Protein AF-A0A0F9D5D0-F1 (afdb_monomer_lite)

Foldseek 3Di:
DADAPVRVVVVCVVQVWDFPDDDDQKTWTHHPPDPAIKIWGQDPRGTAIEGAPVCVVCVVVQVPPPNHHYDPDDDDDPPCPPHDDDPDDD

Secondary structure (DSSP, 8-state):
-PPPHHHHHHHHHHTTPEEEEEETTEEEEEPTTSS-EEEEEEETTEEEEEE-GGGGGGHHHHHTSTT-EE--S----TT-TTSPP-----

Organism: NCBI:txid412755

Radius of gyration: 12.87 Å; chains: 1; bounding box: 29×30×36 Å

Sequence (90 aa):
MSASPEQINEQLIALECRSNFKIKNITEYMLPKSKEAIYLHIEGGQAKLVLRPALEVFSDDFSKIEGVSRIAGFFHSSEMTRFPTRIFKS

pLDDT: mean 82.09, std 10.13, range [47.09, 91.75]

Structure (mmCIF, N/CA/C/O backbone):
data_AF-A0A0F9D5D0-F1
#
_entry.id   AF-A0A0F9D5D0-F1
#
loop_
_atom_site.group_PDB
_atom_site.id
_atom_site.type_symbol
_atom_site.label_atom_id
_atom_site.label_alt_id
_atom_site.label_comp_id
_atom_site.label_asym_id
_atom_site.label_entity_id
_atom_site.label_seq_id
_atom_site.pdbx_PDB_ins_code
_atom_site.Cartn_x
_atom_site.Cartn_y
_atom_site.Cartn_z
_atom_site.occupancy
_atom_site.B_iso_or_equiv
_atom_site.auth_seq_id
_atom_site.auth_comp_id
_atom_site.auth_asym_id
_atom_site.auth_atom_id
_atom_site.pdbx_PDB_model_num
ATOM 1 N N . MET A 1 1 ? -13.119 -10.415 11.336 1.00 59.22 1 MET A N 1
ATOM 2 C CA . MET A 1 1 ? -13.013 -9.030 11.858 1.00 59.22 1 MET A CA 1
ATOM 3 C C . MET A 1 1 ? -12.090 -8.254 10.935 1.00 59.22 1 MET A C 1
ATOM 5 O O . MET A 1 1 ? -11.115 -8.843 10.498 1.00 59.22 1 MET A O 1
ATOM 9 N N . SER A 1 2 ? -12.382 -6.995 10.601 1.00 71.50 2 SER A N 1
ATOM 10 C CA . SER A 1 2 ? -11.435 -6.149 9.858 1.00 71.50 2 SER A CA 1
ATOM 11 C C . SER A 1 2 ? -10.275 -5.750 10.770 1.00 71.50 2 SER A C 1
ATOM 13 O O . SER A 1 2 ? -10.526 -5.312 11.894 1.00 71.50 2 SER A O 1
ATOM 15 N N . ALA A 1 3 ? -9.040 -5.892 10.298 1.00 79.00 3 ALA A N 1
ATOM 16 C CA . ALA A 1 3 ? -7.851 -5.476 11.027 1.00 79.00 3 ALA A CA 1
ATOM 17 C C . ALA A 1 3 ? -7.871 -3.956 11.243 1.00 79.00 3 ALA A C 1
ATOM 19 O O . ALA A 1 3 ? -8.277 -3.193 10.357 1.00 79.00 3 ALA A O 1
ATOM 20 N N . SER A 1 4 ? -7.465 -3.516 12.433 1.00 85.62 4 SER A N 1
ATOM 21 C CA . SER A 1 4 ? -7.394 -2.090 12.736 1.00 85.62 4 SER A CA 1
ATOM 22 C C . SER A 1 4 ? -6.255 -1.422 11.946 1.00 85.62 4 SER A C 1
ATOM 24 O O . SER A 1 4 ? -5.304 -2.096 11.531 1.00 85.62 4 SER A O 1
ATOM 26 N N . PRO A 1 5 ? -6.311 -0.095 11.733 1.00 84.38 5 PRO A N 1
ATOM 27 C CA . PRO A 1 5 ? -5.215 0.637 11.102 1.00 84.38 5 PRO A CA 1
ATOM 28 C C . PRO A 1 5 ? -3.863 0.412 11.796 1.00 84.38 5 PRO A C 1
ATOM 30 O O . PRO A 1 5 ? -2.835 0.311 11.128 1.00 84.38 5 PRO A O 1
ATOM 33 N N . GLU A 1 6 ? -3.862 0.313 13.126 1.00 86.31 6 GLU A N 1
ATOM 34 C CA . GLU A 1 6 ? -2.669 0.082 13.944 1.00 86.31 6 GLU A CA 1
ATOM 35 C C . GLU A 1 6 ? -2.101 -1.318 13.708 1.00 86.31 6 GLU A C 1
ATOM 37 O O . GLU A 1 6 ? -0.904 -1.447 13.465 1.00 86.31 6 GLU A O 1
ATOM 42 N N . GLN A 1 7 ? -2.958 -2.345 13.680 1.00 87.44 7 GLN A N 1
ATOM 43 C CA . GLN A 1 7 ? -2.549 -3.728 13.416 1.00 87.44 7 GLN A CA 1
ATOM 44 C C . GLN A 1 7 ? -1.922 -3.880 12.027 1.00 87.44 7 GLN A C 1
ATOM 46 O O . GLN A 1 7 ? -0.876 -4.511 11.880 1.00 87.44 7 GLN A O 1
ATOM 51 N N . ILE A 1 8 ? -2.527 -3.261 11.007 1.00 86.81 8 ILE A N 1
ATOM 52 C CA . ILE A 1 8 ? -1.971 -3.273 9.649 1.00 86.81 8 ILE A CA 1
ATOM 53 C C . ILE A 1 8 ? -0.632 -2.532 9.623 1.00 86.81 8 ILE A C 1
ATOM 55 O O . ILE A 1 8 ? 0.320 -3.001 9.006 1.00 86.81 8 ILE A O 1
ATOM 59 N N . ASN A 1 9 ? -0.519 -1.396 10.312 1.00 87.00 9 ASN A N 1
ATOM 60 C CA . ASN A 1 9 ? 0.738 -0.661 10.393 1.00 87.00 9 ASN A CA 1
ATOM 61 C C . ASN A 1 9 ? 1.853 -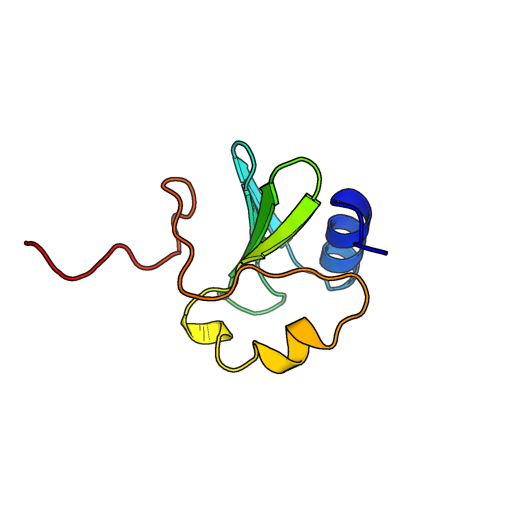1.486 11.062 1.00 87.00 9 ASN A C 1
ATOM 63 O O . ASN A 1 9 ? 2.963 -1.534 10.538 1.00 87.00 9 ASN A O 1
ATOM 67 N N . GLU A 1 10 ? 1.567 -2.156 12.179 1.00 89.00 10 GLU A N 1
ATOM 68 C CA . GLU A 1 10 ? 2.521 -3.038 12.864 1.00 89.00 10 GLU A CA 1
ATOM 69 C C . GLU A 1 10 ? 2.977 -4.193 11.967 1.00 89.00 10 GLU A C 1
ATOM 71 O O . GLU A 1 10 ? 4.176 -4.454 11.860 1.00 89.00 10 GLU A O 1
ATOM 76 N N . GLN A 1 11 ? 2.045 -4.835 11.257 1.00 88.06 11 GLN A N 1
ATOM 77 C CA . GLN A 1 11 ? 2.361 -5.899 10.302 1.00 88.06 11 GLN A CA 1
ATOM 78 C C . GLN A 1 11 ? 3.228 -5.399 9.145 1.00 88.06 11 GLN A C 1
ATOM 80 O O . GLN A 1 11 ? 4.197 -6.055 8.772 1.00 88.06 11 GLN A O 1
ATOM 85 N N . LEU A 1 12 ? 2.924 -4.224 8.590 1.00 88.19 12 LEU A N 1
ATOM 86 C CA . LEU A 1 12 ? 3.716 -3.635 7.512 1.00 88.19 12 LEU A CA 1
ATOM 87 C C . LEU A 1 12 ? 5.134 -3.288 7.976 1.00 88.19 12 LEU A C 1
ATOM 89 O O . LEU A 1 12 ? 6.088 -3.548 7.246 1.00 88.19 12 LEU A O 1
ATOM 93 N N . ILE A 1 13 ? 5.294 -2.772 9.195 1.00 88.12 13 ILE A N 1
ATOM 94 C CA . ILE A 1 13 ? 6.615 -2.522 9.787 1.00 88.12 13 ILE A CA 1
ATOM 95 C C . ILE A 1 13 ? 7.372 -3.840 10.003 1.00 88.12 13 ILE A C 1
ATOM 97 O O . ILE A 1 13 ? 8.556 -3.915 9.676 1.00 88.12 13 ILE A O 1
ATOM 101 N N . ALA A 1 14 ? 6.702 -4.886 10.498 1.00 88.56 14 ALA A N 1
ATOM 102 C CA . ALA A 1 14 ? 7.296 -6.214 10.676 1.00 88.56 14 ALA A CA 1
ATOM 103 C C . ALA A 1 14 ? 7.732 -6.853 9.344 1.00 88.56 14 ALA A C 1
ATOM 105 O O . ALA A 1 14 ? 8.721 -7.579 9.303 1.00 88.56 14 ALA A O 1
ATOM 106 N N . LEU A 1 15 ? 7.038 -6.536 8.246 1.00 87.88 15 LEU A N 1
ATOM 107 C CA . LEU A 1 15 ? 7.406 -6.902 6.874 1.00 87.88 15 LEU A CA 1
ATOM 108 C C . LEU A 1 15 ? 8.467 -5.971 6.262 1.00 87.88 15 LEU A C 1
ATOM 110 O O . LEU A 1 15 ? 8.649 -5.970 5.046 1.00 87.88 15 LEU A O 1
ATOM 114 N N . GLU A 1 16 ? 9.142 -5.152 7.073 1.00 90.00 16 GLU A N 1
ATOM 115 C CA . GLU A 1 16 ? 10.167 -4.191 6.648 1.00 90.00 16 GLU A CA 1
ATOM 116 C C . GLU A 1 16 ? 9.658 -3.137 5.642 1.00 90.00 16 GLU A C 1
ATOM 118 O O . GLU A 1 16 ? 10.443 -2.508 4.924 1.00 90.00 16 GLU A O 1
ATOM 123 N N . CYS A 1 17 ? 8.342 -2.903 5.578 1.00 90.62 17 CYS A N 1
ATOM 124 C CA . CYS A 1 17 ? 7.790 -1.838 4.752 1.00 90.62 17 CYS A CA 1
ATOM 125 C C . CYS A 1 17 ? 8.076 -0.484 5.405 1.00 90.62 17 CYS A C 1
ATOM 127 O O . CYS A 1 17 ? 7.767 -0.243 6.574 1.00 90.62 17 CYS A O 1
ATOM 129 N N . ARG A 1 18 ? 8.630 0.451 4.631 1.00 90.50 18 ARG A N 1
ATOM 130 C CA . ARG A 1 18 ? 8.961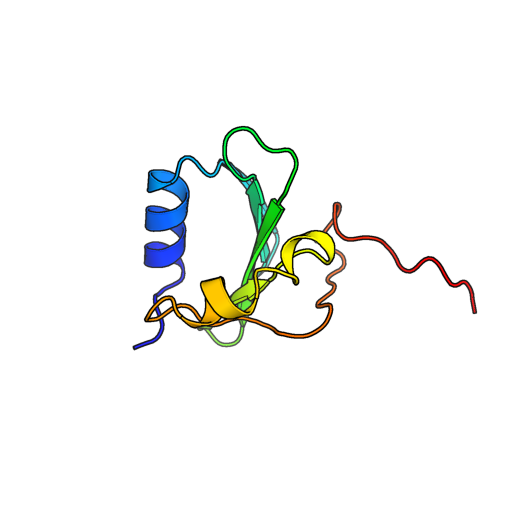 1.788 5.131 1.00 90.50 18 ARG A CA 1
ATOM 131 C C . ARG A 1 18 ? 7.783 2.731 4.924 1.00 90.50 18 ARG A C 1
ATOM 133 O O . ARG A 1 18 ? 7.422 3.007 3.781 1.00 90.50 18 ARG A O 1
ATOM 140 N N . SER A 1 19 ? 7.238 3.287 6.005 1.00 88.00 19 SER A N 1
ATOM 141 C CA . SER A 1 19 ? 6.290 4.404 5.905 1.00 88.00 19 SER A CA 1
ATOM 142 C C . SER A 1 19 ? 7.005 5.625 5.324 1.00 88.00 19 SER A C 1
ATOM 144 O O . SER A 1 19 ? 8.032 6.061 5.849 1.00 88.00 19 SER A O 1
ATOM 146 N N . ASN A 1 20 ? 6.514 6.133 4.195 1.00 83.56 20 ASN A N 1
ATOM 147 C CA . ASN A 1 20 ? 7.111 7.283 3.522 1.00 83.56 20 ASN A CA 1
ATOM 148 C C . ASN A 1 20 ? 6.420 8.586 3.934 1.00 83.56 20 ASN A C 1
ATOM 150 O O . ASN A 1 20 ? 7.093 9.573 4.222 1.00 83.56 20 ASN A O 1
ATOM 154 N N . PHE A 1 21 ? 5.086 8.585 3.995 1.00 85.62 21 PHE A N 1
ATOM 155 C CA . PHE A 1 21 ? 4.306 9.706 4.512 1.00 85.62 21 PHE A CA 1
ATOM 156 C C . PHE A 1 21 ? 2.931 9.263 5.013 1.00 85.62 21 PHE A C 1
ATOM 158 O O . PHE A 1 21 ? 2.394 8.242 4.585 1.00 85.62 21 PHE A O 1
ATOM 165 N N . LYS A 1 22 ? 2.334 10.100 5.866 1.00 87.38 22 LYS A N 1
ATOM 166 C CA . LYS A 1 22 ? 0.932 10.033 6.284 1.00 87.38 22 LYS A CA 1
ATOM 167 C C . LYS A 1 22 ? 0.294 11.400 6.059 1.00 87.38 22 LYS A C 1
ATOM 169 O O . LYS A 1 22 ? 0.691 12.372 6.696 1.00 87.38 22 LYS A O 1
ATOM 174 N N . ILE A 1 23 ? -0.662 11.482 5.139 1.00 85.75 23 ILE A N 1
ATOM 175 C CA . ILE A 1 23 ? -1.368 12.719 4.794 1.00 85.75 23 ILE A CA 1
ATOM 176 C C . ILE A 1 23 ? -2.870 12.441 4.847 1.00 85.75 23 ILE A C 1
ATOM 178 O O . ILE A 1 23 ? -3.382 11.596 4.115 1.00 85.75 23 ILE A O 1
ATOM 182 N N . LYS A 1 24 ? -3.585 13.177 5.707 1.00 87.31 24 LYS A N 1
ATOM 183 C CA . LYS A 1 24 ? -5.020 12.979 5.970 1.00 87.31 24 LYS A CA 1
ATOM 184 C C . LYS A 1 24 ? -5.313 11.507 6.310 1.00 87.31 24 LYS A C 1
ATOM 186 O O . LYS A 1 24 ? -4.787 10.984 7.289 1.00 87.31 24 LYS A O 1
ATOM 191 N N . ASN A 1 25 ? -6.111 10.848 5.474 1.00 89.69 25 ASN A N 1
ATOM 192 C CA . ASN A 1 25 ? -6.566 9.477 5.650 1.00 89.69 25 ASN A CA 1
ATOM 193 C C . ASN A 1 25 ? -5.722 8.467 4.862 1.00 89.69 25 ASN A C 1
ATOM 195 O O . ASN A 1 25 ? -6.111 7.307 4.777 1.00 89.69 25 ASN A O 1
ATOM 199 N N . ILE A 1 26 ? -4.609 8.893 4.256 1.00 89.44 26 ILE A N 1
ATOM 200 C CA . ILE A 1 26 ? -3.753 8.048 3.423 1.00 89.44 26 ILE A CA 1
ATOM 201 C C . ILE A 1 26 ? -2.357 7.965 4.025 1.00 89.44 26 ILE A C 1
ATOM 203 O O . ILE A 1 26 ? -1.704 8.980 4.271 1.00 89.44 26 ILE A O 1
ATOM 207 N N . THR A 1 27 ? -1.876 6.739 4.189 1.00 90.88 27 THR A N 1
ATOM 208 C CA . THR A 1 27 ? -0.483 6.452 4.535 1.00 90.88 27 THR A CA 1
ATOM 209 C C . THR A 1 27 ? 0.172 5.685 3.392 1.00 90.88 27 THR A C 1
ATOM 211 O O . THR A 1 27 ? -0.385 4.695 2.923 1.00 90.88 27 THR A O 1
ATOM 214 N N . GLU A 1 28 ? 1.342 6.132 2.937 1.00 90.25 28 GLU A N 1
ATOM 215 C CA . GLU A 1 28 ? 2.146 5.441 1.923 1.00 90.25 28 GLU A CA 1
ATOM 216 C C . GLU A 1 28 ? 3.189 4.544 2.592 1.00 90.25 28 GLU A C 1
ATOM 218 O O . GLU A 1 28 ? 3.997 5.015 3.398 1.00 90.25 28 GLU A O 1
ATOM 223 N N . TYR A 1 29 ? 3.220 3.275 2.188 1.00 91.75 29 TYR A N 1
ATOM 224 C CA . TYR A 1 29 ? 4.228 2.304 2.591 1.00 91.75 29 TYR A CA 1
ATOM 225 C C . TYR A 1 29 ? 4.996 1.810 1.367 1.00 91.75 29 TYR A C 1
ATOM 227 O O . TYR A 1 29 ? 4.414 1.325 0.398 1.00 91.75 29 TYR A O 1
ATOM 235 N N . MET A 1 30 ? 6.318 1.920 1.421 1.00 91.50 30 MET A N 1
ATOM 236 C CA . MET A 1 30 ? 7.225 1.367 0.420 1.00 91.50 30 MET A CA 1
ATOM 237 C C . MET A 1 30 ? 7.529 -0.086 0.765 1.00 91.50 30 MET A C 1
ATOM 239 O O . MET A 1 30 ? 7.929 -0.370 1.896 1.00 91.50 30 MET A O 1
ATOM 243 N N . LEU A 1 31 ? 7.384 -0.981 -0.209 1.00 89.00 31 LEU A N 1
ATOM 244 C CA . LEU A 1 31 ? 7.735 -2.388 -0.038 1.00 89.00 31 LEU A CA 1
ATOM 245 C C . LEU A 1 31 ? 9.254 -2.549 0.157 1.00 89.00 31 LEU A C 1
ATOM 247 O O . LEU A 1 31 ? 10.040 -1.810 -0.451 1.00 89.00 31 LEU A O 1
ATOM 251 N N . PRO A 1 32 ? 9.694 -3.521 0.974 1.00 89.94 32 PRO A N 1
ATOM 252 C CA . PRO A 1 32 ? 11.109 -3.761 1.211 1.00 89.94 32 PRO A CA 1
ATOM 253 C C . PRO A 1 32 ? 11.822 -4.101 -0.095 1.00 89.94 32 PRO A C 1
ATOM 255 O O . PRO A 1 32 ? 11.323 -4.864 -0.923 1.00 89.94 32 PRO A O 1
ATOM 258 N N . LYS A 1 33 ? 13.015 -3.526 -0.283 1.00 87.06 33 LYS A N 1
ATOM 259 C CA . LYS A 1 33 ? 13.890 -3.783 -1.445 1.00 87.06 33 LYS A CA 1
ATOM 260 C C . LYS A 1 33 ? 13.227 -3.496 -2.806 1.00 87.06 33 LYS A C 1
ATOM 262 O O . LYS A 1 33 ? 13.738 -3.922 -3.837 1.00 87.06 33 LYS A O 1
ATOM 267 N N . SER A 1 34 ? 12.128 -2.741 -2.824 1.00 84.75 34 SER A N 1
ATOM 268 C CA . SER A 1 34 ? 11.378 -2.391 -4.027 1.00 84.75 34 SER A CA 1
ATOM 269 C C . SER A 1 34 ? 11.108 -0.887 -4.095 1.00 84.75 34 SER A C 1
ATOM 271 O O . SER A 1 34 ? 11.135 -0.169 -3.096 1.00 84.75 34 SER A O 1
ATOM 273 N N . LYS A 1 35 ? 10.856 -0.390 -5.309 1.00 85.31 35 LYS A N 1
ATOM 274 C CA . LYS A 1 35 ? 10.355 0.976 -5.544 1.00 85.31 35 LYS A CA 1
ATOM 275 C C . LYS A 1 35 ? 8.826 1.032 -5.586 1.00 85.31 35 LYS A C 1
ATOM 277 O O . LYS A 1 35 ? 8.266 2.100 -5.833 1.00 85.31 35 LYS A O 1
ATOM 282 N N . GLU A 1 36 ? 8.176 -0.104 -5.362 1.00 86.94 36 GLU A N 1
ATOM 283 C CA . GLU A 1 36 ? 6.729 -0.212 -5.306 1.00 86.94 36 GLU A CA 1
ATOM 284 C C . GLU A 1 36 ? 6.180 0.252 -3.960 1.00 86.94 36 GLU A C 1
ATOM 286 O O . GLU A 1 36 ? 6.799 0.074 -2.908 1.00 86.94 36 GLU A O 1
ATOM 291 N N . ALA A 1 37 ? 5.000 0.858 -4.026 1.00 89.00 37 ALA A N 1
ATOM 292 C CA . ALA A 1 37 ? 4.300 1.393 -2.875 1.00 89.00 37 ALA A CA 1
ATOM 293 C C . ALA A 1 37 ? 2.890 0.815 -2.801 1.00 89.00 37 ALA A C 1
ATOM 295 O O . ALA A 1 37 ? 2.230 0.611 -3.825 1.00 89.00 37 ALA A O 1
ATOM 296 N N . ILE A 1 38 ? 2.434 0.614 -1.575 1.00 89.75 38 ILE A N 1
ATOM 297 C CA . ILE A 1 38 ? 1.044 0.339 -1.232 1.00 89.75 38 ILE A CA 1
ATOM 298 C C . ILE A 1 38 ? 0.547 1.452 -0.319 1.00 89.75 38 ILE A C 1
ATOM 300 O O . ILE A 1 38 ? 1.323 2.088 0.398 1.00 89.75 38 ILE A O 1
ATOM 304 N N . TYR A 1 39 ? -0.754 1.695 -0.348 1.00 90.19 39 TYR A N 1
ATOM 305 C CA . TYR A 1 39 ? -1.367 2.752 0.437 1.00 90.19 39 TYR A CA 1
ATOM 306 C C . TYR A 1 39 ? -2.382 2.159 1.402 1.00 90.19 39 TYR A C 1
ATOM 308 O O . TYR A 1 39 ? -3.123 1.241 1.058 1.00 90.19 39 TYR A O 1
ATOM 316 N N . LEU A 1 40 ? -2.427 2.711 2.607 1.00 90.75 40 LEU A N 1
ATOM 317 C CA . LEU A 1 40 ? -3.471 2.444 3.583 1.00 90.75 40 LEU A CA 1
ATOM 318 C C . LEU A 1 40 ? -4.418 3.639 3.596 1.00 90.75 40 LEU A C 1
ATOM 320 O O . LEU A 1 40 ? -3.999 4.743 3.940 1.00 90.75 40 LEU A O 1
ATOM 324 N N . HIS A 1 41 ? -5.671 3.422 3.211 1.00 91.19 41 HIS A N 1
ATOM 325 C CA . HIS A 1 41 ? -6.731 4.420 3.245 1.00 91.19 41 HIS A CA 1
ATOM 326 C C . HIS A 1 41 ? -7.672 4.147 4.420 1.00 91.19 41 HIS A C 1
ATOM 328 O O . HIS A 1 41 ? -8.197 3.044 4.552 1.00 91.19 41 HIS A O 1
ATOM 334 N N . ILE A 1 42 ? -7.889 5.145 5.274 1.00 89.75 42 ILE A N 1
ATOM 335 C CA . ILE A 1 42 ? -8.800 5.052 6.417 1.00 89.75 42 ILE A CA 1
ATOM 336 C C . ILE A 1 42 ? -10.119 5.733 6.050 1.00 89.75 42 ILE A C 1
ATOM 338 O O . ILE A 1 42 ? -10.198 6.956 5.952 1.00 89.75 42 ILE A O 1
ATOM 342 N N . GLU A 1 43 ? -11.174 4.945 5.873 1.00 85.00 43 GLU A N 1
ATOM 343 C CA . GLU A 1 43 ? -12.497 5.428 5.481 1.00 85.00 43 GLU A CA 1
ATOM 344 C C . GLU A 1 43 ? -13.546 4.948 6.485 1.00 85.00 43 GLU A C 1
ATOM 346 O O . GLU A 1 43 ? -13.679 3.750 6.723 1.00 85.00 43 GLU A O 1
ATOM 351 N N . GLY A 1 44 ? -14.276 5.876 7.113 1.00 83.19 44 GLY A 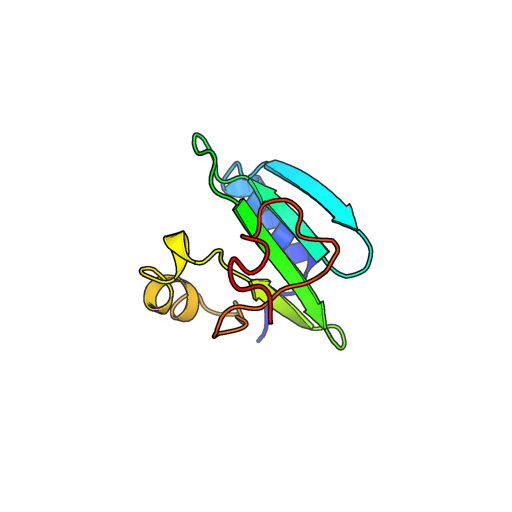N 1
ATOM 352 C CA . GLY A 1 44 ? -15.308 5.525 8.099 1.00 83.19 44 GLY A CA 1
ATOM 353 C C . GLY A 1 44 ? -14.780 4.720 9.296 1.00 83.19 44 GLY A C 1
ATOM 354 O O . GLY A 1 44 ? -15.507 3.903 9.851 1.00 83.19 44 GLY A O 1
ATOM 355 N N . GLY A 1 45 ? -13.504 4.900 9.660 1.00 82.56 45 GLY A N 1
ATOM 356 C CA . GLY A 1 45 ? -12.835 4.140 10.724 1.00 82.56 45 GLY A CA 1
ATOM 357 C C . GLY A 1 45 ? -12.329 2.756 10.303 1.00 82.56 45 GLY A C 1
ATOM 358 O O . GLY A 1 45 ? -11.720 2.066 11.116 1.00 82.56 45 GLY A O 1
ATOM 359 N N . GLN A 1 46 ? -12.528 2.353 9.046 1.00 84.75 46 GLN A N 1
ATOM 360 C CA . GLN A 1 46 ? -12.009 1.099 8.506 1.00 84.75 46 GLN A CA 1
ATOM 361 C C . GLN A 1 46 ? -10.747 1.337 7.684 1.00 84.75 46 GLN A C 1
ATOM 363 O O . GLN A 1 46 ? -10.686 2.239 6.848 1.00 84.75 46 GLN A O 1
ATOM 368 N N . ALA A 1 47 ? -9.744 0.493 7.906 1.00 88.44 47 ALA A N 1
ATOM 369 C CA . ALA A 1 47 ? -8.519 0.487 7.130 1.00 88.44 47 ALA A CA 1
ATOM 370 C C . ALA A 1 47 ? -8.683 -0.361 5.864 1.00 88.44 47 ALA A C 1
ATOM 372 O O . ALA A 1 47 ? -8.978 -1.558 5.934 1.00 88.44 47 ALA A O 1
ATOM 373 N N . LYS A 1 48 ? -8.458 0.264 4.708 1.00 90.25 48 LYS A N 1
ATOM 374 C CA . LYS A 1 48 ? -8.493 -0.376 3.396 1.00 90.25 48 LYS A CA 1
ATOM 375 C C . LYS A 1 48 ? -7.148 -0.240 2.699 1.00 90.25 48 LYS A C 1
ATOM 377 O O . LYS A 1 48 ? -6.604 0.858 2.600 1.00 90.25 48 LYS A O 1
ATOM 382 N N . LEU A 1 49 ? -6.629 -1.337 2.161 1.00 89.88 49 LEU A N 1
ATOM 383 C CA . LEU A 1 49 ? -5.463 -1.296 1.289 1.00 89.88 49 LEU A CA 1
ATOM 384 C C . LEU A 1 49 ? -5.839 -0.791 -0.102 1.00 89.88 49 LEU A C 1
ATOM 386 O O . LEU A 1 49 ? -6.862 -1.161 -0.681 1.00 89.88 49 LEU A O 1
ATOM 390 N N . VAL A 1 50 ? -4.959 0.026 -0.656 1.00 89.62 50 VAL A N 1
ATOM 391 C CA . VAL A 1 50 ? -4.997 0.504 -2.030 1.00 89.62 50 VAL A CA 1
ATOM 392 C C . VAL A 1 50 ? -3.681 0.108 -2.682 1.00 89.62 50 VAL A C 1
ATOM 394 O O . VAL A 1 50 ? -2.596 0.454 -2.209 1.00 89.62 50 VAL A O 1
ATOM 397 N N . LEU A 1 51 ? -3.789 -0.622 -3.787 1.00 88.25 51 LEU A N 1
ATOM 398 C CA . LEU A 1 51 ? -2.647 -1.070 -4.571 1.00 88.25 51 LEU A CA 1
ATOM 399 C C . LEU A 1 51 ? -2.468 -0.162 -5.785 1.00 88.25 51 LEU A C 1
ATOM 401 O O . LEU A 1 51 ? -3.430 0.373 -6.337 1.00 88.25 51 LEU A O 1
ATOM 405 N N . ARG A 1 52 ? -1.217 0.004 -6.214 1.00 85.75 52 ARG A N 1
ATOM 406 C CA . ARG A 1 52 ? -0.911 0.629 -7.504 1.00 85.75 52 ARG A CA 1
ATOM 407 C C . ARG A 1 52 ? -1.321 -0.302 -8.651 1.00 85.75 52 ARG A C 1
ATOM 409 O O . ARG A 1 52 ? -1.299 -1.516 -8.461 1.00 85.75 52 ARG A O 1
ATOM 416 N N . PRO A 1 53 ? -1.562 0.233 -9.864 1.00 83.62 53 PRO A N 1
ATOM 417 C CA . PRO A 1 53 ? -1.868 -0.563 -11.055 1.00 83.62 53 PRO A CA 1
ATOM 418 C C . PRO A 1 53 ? -0.943 -1.765 -11.278 1.00 83.62 53 PRO A C 1
ATOM 420 O O . PRO A 1 53 ? -1.408 -2.852 -11.593 1.00 83.62 53 PRO A O 1
ATOM 423 N N . ALA A 1 54 ? 0.365 -1.587 -11.074 1.00 84.06 54 ALA A N 1
ATOM 424 C CA . ALA A 1 54 ? 1.356 -2.646 -11.268 1.00 84.06 54 ALA A CA 1
ATOM 425 C C . ALA A 1 54 ? 1.202 -3.821 -10.283 1.00 84.06 54 ALA A C 1
ATOM 427 O O . ALA A 1 54 ? 1.648 -4.925 -10.575 1.00 84.06 54 ALA A O 1
ATOM 428 N N . LEU A 1 55 ? 0.570 -3.587 -9.131 1.00 86.50 55 LEU A N 1
ATOM 429 C CA . LEU A 1 55 ? 0.350 -4.581 -8.083 1.00 86.50 55 LEU A CA 1
ATOM 430 C C . LEU A 1 55 ? -1.060 -5.191 -8.128 1.00 86.50 55 LEU A C 1
ATOM 432 O O . LEU A 1 55 ? -1.334 -6.121 -7.378 1.00 86.50 55 LEU A O 1
ATOM 436 N N . GLU A 1 56 ? -1.943 -4.713 -9.011 1.00 85.19 56 GLU A N 1
ATOM 437 C CA . GLU A 1 56 ? -3.302 -5.257 -9.177 1.00 85.19 56 GLU A CA 1
ATOM 438 C C . GLU A 1 56 ? -3.304 -6.731 -9.589 1.00 85.19 56 GLU A C 1
ATOM 440 O O . GLU A 1 56 ? -4.224 -7.463 -9.244 1.00 85.19 56 GLU A O 1
ATOM 445 N N . VAL A 1 57 ? -2.254 -7.198 -10.270 1.00 87.62 57 VAL A N 1
ATOM 446 C CA . VAL A 1 57 ? -2.100 -8.617 -10.630 1.00 87.62 57 VAL A CA 1
ATOM 447 C C . VAL A 1 57 ? -2.043 -9.539 -9.407 1.00 87.62 57 VAL A C 1
ATOM 449 O O . VAL A 1 57 ? -2.357 -10.716 -9.526 1.00 87.62 57 VAL A O 1
ATOM 452 N N . PHE A 1 58 ? -1.690 -9.002 -8.234 1.00 86.44 58 PHE A N 1
ATOM 453 C CA . PHE A 1 58 ? -1.657 -9.720 -6.957 1.00 86.44 58 PHE A CA 1
ATOM 454 C C . PHE A 1 58 ? -2.921 -9.488 -6.119 1.00 86.44 58 PHE A C 1
ATOM 456 O O . PHE A 1 58 ? -2.953 -9.838 -4.941 1.00 86.44 58 PHE A O 1
ATOM 463 N N . SER A 1 59 ? -3.960 -8.869 -6.692 1.00 84.06 59 SER A N 1
ATOM 464 C CA . SER A 1 59 ? -5.207 -8.533 -5.993 1.00 84.06 59 SER A CA 1
ATOM 465 C C . SER A 1 59 ? -5.756 -9.706 -5.189 1.00 84.06 59 SER A C 1
ATOM 467 O O . SER A 1 59 ? -6.049 -9.563 -4.001 1.00 84.06 59 SER A O 1
ATOM 469 N N . ASP A 1 60 ? -5.857 -10.865 -5.834 1.00 86.50 60 ASP A N 1
ATOM 470 C CA . ASP A 1 60 ? -6.460 -12.056 -5.244 1.00 86.50 60 ASP A CA 1
ATOM 471 C C . ASP A 1 60 ? -5.652 -12.575 -4.057 1.00 86.50 60 ASP A C 1
ATOM 473 O O . ASP A 1 60 ? -6.219 -13.142 -3.126 1.00 86.50 60 ASP A O 1
ATOM 477 N N . ASP A 1 61 ? -4.338 -12.361 -4.052 1.00 86.06 61 ASP A N 1
ATOM 478 C CA . ASP A 1 61 ? -3.478 -12.772 -2.948 1.00 86.06 61 ASP A CA 1
ATOM 479 C C . ASP A 1 61 ? -3.670 -11.867 -1.733 1.00 86.06 61 ASP A C 1
ATOM 481 O O . ASP A 1 61 ? -3.776 -12.368 -0.616 1.00 86.06 61 ASP A O 1
ATOM 485 N N . PHE A 1 62 ? -3.835 -10.556 -1.939 1.00 82.12 62 PHE A N 1
ATOM 486 C CA . PHE A 1 62 ? -4.178 -9.630 -0.855 1.00 82.12 62 PHE A CA 1
ATOM 487 C C . PHE A 1 62 ? -5.586 -9.872 -0.302 1.00 82.12 62 PHE A C 1
ATOM 489 O O . PHE A 1 62 ? -5.789 -9.776 0.906 1.00 82.12 62 PHE A O 1
ATOM 496 N N . SER A 1 63 ? -6.554 -10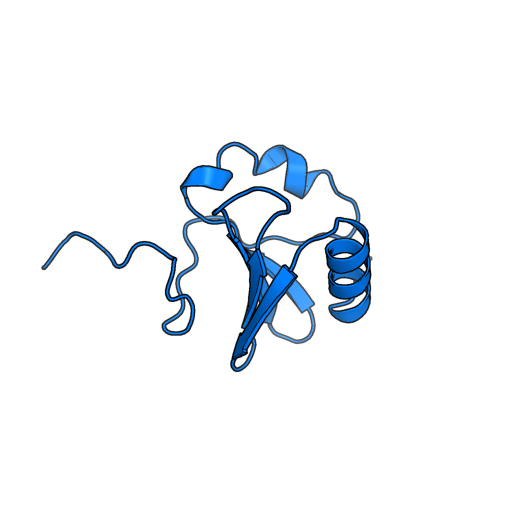.218 -1.155 1.00 82.69 63 SER A N 1
ATOM 497 C CA . SER A 1 63 ? -7.930 -10.518 -0.735 1.00 82.69 63 SER A CA 1
ATOM 498 C C . SER A 1 63 ? -8.066 -11.813 0.071 1.00 82.69 63 SER A C 1
ATOM 500 O O . SER A 1 63 ? -9.050 -11.974 0.789 1.00 82.69 63 SER A O 1
ATOM 502 N N . LYS A 1 64 ? -7.092 -12.728 -0.017 1.00 85.19 64 LYS A N 1
ATOM 503 C CA . LYS A 1 64 ? -7.039 -13.946 0.811 1.00 85.19 64 LYS A CA 1
ATOM 504 C C . LYS A 1 64 ? -6.499 -13.688 2.220 1.00 85.19 64 LYS A C 1
ATOM 506 O O . LYS A 1 64 ? -6.604 -14.574 3.066 1.00 85.19 64 LYS A O 1
ATOM 511 N N . ILE A 1 65 ? -5.908 -12.520 2.479 1.00 82.94 65 ILE A N 1
ATOM 512 C CA . ILE A 1 65 ? -5.366 -12.191 3.798 1.00 82.94 65 ILE A CA 1
ATOM 513 C C . ILE A 1 65 ? -6.531 -11.868 4.735 1.00 82.94 65 ILE A C 1
ATOM 515 O O . ILE A 1 65 ? -7.261 -10.894 4.546 1.00 82.94 65 ILE A O 1
ATOM 519 N N . GLU A 1 66 ? -6.707 -12.695 5.764 1.00 81.62 66 GLU A N 1
ATOM 520 C CA . GLU A 1 66 ? -7.801 -12.532 6.714 1.00 81.62 66 GLU A CA 1
ATOM 521 C C . GLU A 1 66 ? -7.724 -11.175 7.431 1.00 81.62 66 GLU A C 1
ATOM 523 O O . GLU A 1 66 ? -6.681 -10.756 7.930 1.00 81.62 66 GLU A O 1
ATOM 528 N N . GLY A 1 67 ? -8.855 -10.468 7.469 1.00 80.62 67 GLY A N 1
ATOM 529 C CA . GLY A 1 67 ? -8.979 -9.165 8.122 1.00 80.62 67 GLY A CA 1
ATOM 530 C C . GLY A 1 67 ? -8.473 -7.979 7.303 1.00 80.62 67 GLY A C 1
ATOM 531 O O . GLY A 1 67 ? -8.768 -6.839 7.662 1.00 80.62 67 GLY A O 1
ATOM 532 N N . VAL A 1 68 ? -7.805 -8.208 6.173 1.00 83.00 68 VAL A N 1
ATOM 533 C CA . VAL A 1 68 ? -7.412 -7.139 5.255 1.00 83.00 68 VAL A CA 1
ATOM 534 C C . VAL A 1 68 ? -8.565 -6.831 4.310 1.00 83.00 68 VAL A C 1
ATOM 536 O O . VAL A 1 68 ? -9.032 -7.679 3.555 1.00 83.00 68 VAL A O 1
ATOM 539 N N . SER A 1 69 ? -9.026 -5.583 4.342 1.00 86.06 69 SER A N 1
ATOM 540 C CA . SER A 1 69 ? -9.989 -5.075 3.368 1.00 86.06 69 SER A CA 1
ATOM 541 C C . SER A 1 69 ? -9.274 -4.213 2.335 1.00 86.06 69 SER A C 1
ATOM 543 O O . SER A 1 69 ? -8.260 -3.579 2.633 1.00 86.06 69 SER A O 1
ATOM 545 N N . ARG A 1 70 ? -9.770 -4.204 1.100 1.00 87.19 70 ARG A N 1
ATOM 546 C CA . ARG A 1 70 ? -9.094 -3.565 -0.029 1.00 87.19 70 ARG A CA 1
ATOM 547 C C . ARG A 1 70 ? -10.084 -2.761 -0.869 1.00 87.19 70 ARG A C 1
ATOM 549 O O . ARG A 1 70 ? -11.226 -3.177 -1.041 1.00 87.19 70 ARG A O 1
ATOM 556 N N . ILE A 1 71 ? -9.636 -1.634 -1.422 1.00 86.19 71 ILE A N 1
ATOM 557 C CA . ILE A 1 71 ? -10.347 -0.935 -2.498 1.00 86.19 71 ILE A CA 1
ATOM 558 C C . ILE A 1 71 ? -9.895 -1.525 -3.838 1.00 86.19 71 ILE A C 1
ATOM 560 O O . ILE A 1 71 ? -8.716 -1.446 -4.203 1.00 86.19 71 ILE A O 1
ATOM 564 N N . ALA A 1 72 ? -10.839 -2.138 -4.549 1.00 73.62 72 ALA A N 1
ATOM 565 C CA . ALA A 1 72 ? -10.648 -2.647 -5.901 1.00 73.62 72 ALA A CA 1
ATOM 566 C C . ALA A 1 72 ? -10.941 -1.553 -6.937 1.00 73.62 72 ALA A C 1
ATOM 568 O O . ALA A 1 72 ? -11.835 -0.734 -6.732 1.00 73.62 72 ALA A O 1
ATOM 569 N N . GLY A 1 73 ? -10.217 -1.575 -8.058 1.00 67.75 73 GLY A N 1
ATOM 570 C CA . GLY A 1 73 ? -10.406 -0.629 -9.156 1.00 67.75 73 GLY A CA 1
ATOM 571 C C . GLY A 1 73 ? -9.793 0.737 -8.855 1.00 67.75 73 GLY A C 1
ATOM 572 O O . GLY A 1 73 ? -10.377 1.540 -8.141 1.00 67.75 73 GLY A O 1
ATOM 573 N N . PHE A 1 74 ? -8.601 0.977 -9.411 1.00 66.44 74 PHE A N 1
ATOM 574 C CA . PHE A 1 74 ? -7.906 2.267 -9.556 1.00 66.44 74 PHE A CA 1
ATOM 575 C C . PHE A 1 74 ? -8.412 3.417 -8.661 1.00 66.44 74 PHE A C 1
ATOM 577 O O . PHE A 1 74 ? -8.968 4.404 -9.143 1.00 66.44 74 PHE A O 1
ATOM 584 N N . PHE A 1 75 ? -8.189 3.306 -7.351 1.00 75.06 75 PHE A N 1
ATOM 585 C CA . PHE A 1 75 ? -8.433 4.399 -6.414 1.00 75.06 75 PHE A CA 1
ATOM 586 C C . PHE A 1 75 ? -7.335 5.452 -6.558 1.00 75.06 75 PHE A C 1
ATOM 588 O O . PHE A 1 75 ? -6.149 5.132 -6.474 1.00 75.06 75 PHE A O 1
ATOM 595 N N . HIS A 1 76 ? -7.727 6.710 -6.753 1.00 72.31 76 HIS A N 1
ATOM 596 C CA . HIS A 1 76 ? -6.800 7.830 -6.835 1.00 72.31 76 HIS A CA 1
ATOM 597 C C . HIS A 1 76 ? -7.193 8.922 -5.844 1.00 72.31 76 HIS A C 1
ATOM 599 O O . HIS A 1 76 ? -8.354 9.321 -5.779 1.00 72.31 76 HIS A O 1
ATOM 605 N N . SER A 1 77 ? -6.200 9.435 -5.121 1.00 77.88 77 SER A N 1
ATOM 606 C CA . SER A 1 77 ? -6.315 10.615 -4.265 1.00 77.88 77 SER A CA 1
ATOM 607 C C . SER A 1 77 ? -5.214 11.601 -4.624 1.00 77.88 77 SER A C 1
ATOM 609 O O . SER A 1 77 ? -4.108 11.188 -4.976 1.00 77.88 77 SER A O 1
ATOM 611 N N . SER A 1 78 ? -5.484 12.897 -4.476 1.00 77.19 78 SER A N 1
ATOM 612 C CA . SER A 1 78 ? -4.520 13.983 -4.725 1.00 77.19 78 SER A CA 1
ATOM 613 C C . SER A 1 78 ? -3.206 13.851 -3.939 1.00 77.19 78 SER A C 1
ATOM 615 O O . SER A 1 78 ? -2.172 14.373 -4.341 1.00 77.19 78 SER A O 1
ATOM 617 N N . GLU A 1 79 ? -3.242 13.139 -2.820 1.00 78.56 79 GLU A N 1
ATOM 618 C CA . GLU A 1 79 ? -2.143 12.892 -1.893 1.00 78.56 79 GLU A CA 1
ATOM 619 C C . GLU A 1 79 ? -1.241 11.725 -2.342 1.00 78.56 79 GLU A C 1
ATOM 621 O O . GLU A 1 79 ? -0.139 11.559 -1.822 1.00 78.56 79 GLU A O 1
ATOM 626 N N . MET A 1 80 ? -1.671 10.911 -3.315 1.00 76.75 80 MET A N 1
ATOM 627 C CA . MET A 1 80 ? -0.933 9.742 -3.807 1.00 76.75 80 MET A CA 1
ATOM 628 C C . MET A 1 80 ? 0.023 10.128 -4.941 1.00 76.75 80 MET A C 1
ATOM 630 O O . MET A 1 80 ? -0.231 9.889 -6.120 1.00 76.75 80 MET A O 1
ATOM 634 N N . THR A 1 81 ? 1.163 10.710 -4.577 1.00 69.62 81 THR A N 1
ATOM 635 C CA . THR A 1 81 ? 2.125 11.298 -5.530 1.00 69.62 81 THR A CA 1
ATOM 636 C C . THR A 1 81 ? 2.802 10.300 -6.482 1.00 69.62 81 THR A C 1
ATOM 638 O O . THR A 1 81 ? 3.271 10.705 -7.543 1.00 69.62 81 THR A O 1
ATOM 641 N N . ARG A 1 82 ? 2.850 8.998 -6.150 1.00 68.94 82 ARG A N 1
ATOM 642 C CA . ARG A 1 82 ? 3.407 7.936 -7.024 1.00 68.94 82 ARG A CA 1
ATOM 643 C C . ARG A 1 82 ? 2.347 7.170 -7.814 1.00 68.94 82 ARG A C 1
ATOM 645 O O . ARG A 1 82 ? 2.682 6.240 -8.563 1.00 68.94 82 ARG A O 1
ATOM 652 N N . PHE A 1 83 ? 1.073 7.500 -7.631 1.00 66.06 83 PHE A N 1
ATOM 653 C CA . PHE A 1 83 ? 0.017 6.930 -8.451 1.00 66.06 83 PHE A CA 1
ATOM 654 C C . PHE A 1 83 ? 0.049 7.604 -9.826 1.00 66.06 83 PHE A C 1
ATOM 656 O O . PHE A 1 83 ? 0.203 8.825 -9.877 1.00 66.06 83 PHE A O 1
ATOM 663 N N . PRO A 1 84 ? -0.067 6.861 -10.941 1.00 63.12 84 PRO A N 1
ATOM 664 C CA . PRO A 1 84 ? -0.077 7.480 -12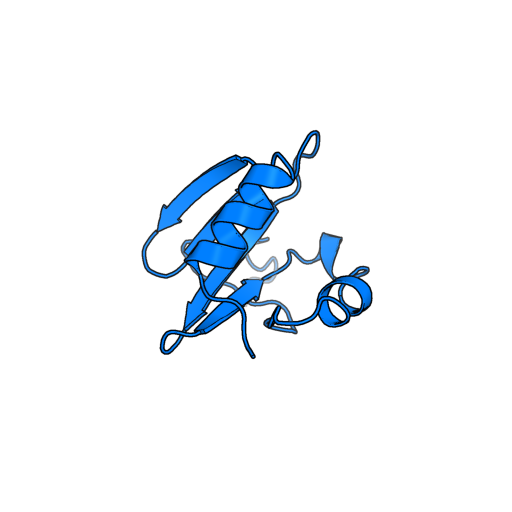.259 1.00 63.12 84 PRO A CA 1
ATOM 665 C C . PRO A 1 84 ? -1.191 8.528 -12.336 1.00 63.12 84 PRO A C 1
ATOM 667 O O . PRO A 1 84 ? -2.369 8.202 -12.185 1.00 63.12 84 PRO A O 1
ATOM 670 N N . THR A 1 85 ? -0.826 9.790 -12.551 1.00 60.59 85 THR A N 1
ATOM 671 C CA . THR A 1 85 ? -1.787 10.832 -12.900 1.00 60.59 85 THR A CA 1
ATOM 672 C C . THR A 1 85 ? -2.291 10.541 -14.312 1.00 60.59 85 THR A C 1
ATOM 674 O O . THR A 1 85 ? -1.523 10.214 -15.215 1.00 60.59 85 THR A O 1
ATOM 677 N N . ARG A 1 86 ? -3.615 10.557 -14.477 1.00 57.53 86 ARG A N 1
ATOM 678 C CA . ARG A 1 86 ? -4.342 10.214 -15.710 1.00 57.53 86 ARG A CA 1
ATOM 679 C C . ARG A 1 86 ? -3.644 10.785 -16.962 1.00 57.53 86 ARG A C 1
ATOM 681 O O . ARG A 1 86 ? -3.448 11.991 -17.054 1.00 57.53 86 ARG A O 1
ATOM 688 N N . ILE A 1 87 ? -3.302 9.922 -17.926 1.00 56.19 87 ILE A N 1
ATOM 689 C CA . ILE A 1 87 ? -2.563 10.293 -19.156 1.00 56.19 87 ILE A CA 1
ATOM 690 C C . ILE A 1 87 ? -3.470 10.979 -20.201 1.00 56.19 87 ILE A C 1
ATOM 692 O O . ILE A 1 87 ? -2.982 11.675 -21.087 1.00 56.19 87 ILE A O 1
ATOM 696 N N . PHE A 1 88 ? -4.795 10.846 -20.096 1.00 52.94 88 PHE A N 1
ATOM 697 C CA . PHE A 1 88 ? -5.714 11.47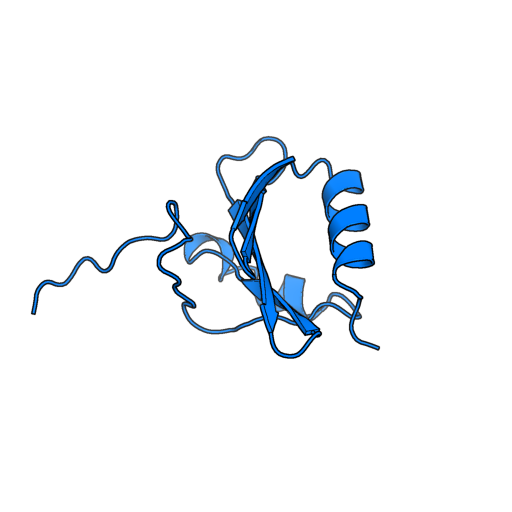5 -21.046 1.00 52.94 88 PHE A CA 1
ATOM 698 C C . PHE A 1 88 ? -6.128 12.878 -20.592 1.00 52.94 88 PHE A C 1
ATOM 700 O O . PHE A 1 88 ? -6.886 13.029 -19.631 1.00 52.94 88 PHE A O 1
ATOM 707 N N . LYS A 1 89 ? -5.637 13.889 -21.323 1.00 47.09 89 LYS A N 1
ATOM 708 C CA . LYS A 1 89 ? -6.300 15.192 -21.445 1.00 47.09 89 LYS A CA 1
ATOM 709 C C . LYS A 1 89 ? -7.620 14.974 -22.187 1.00 47.09 89 LYS A C 1
ATOM 711 O O . LYS A 1 89 ? -7.601 14.416 -23.284 1.00 47.09 89 LYS A O 1
ATOM 716 N N . SER A 1 90 ? -8.725 15.375 -21.563 1.00 51.78 90 SER A N 1
ATOM 717 C CA . SER A 1 90 ? -9.969 15.683 -22.274 1.00 51.78 90 SER A CA 1
ATOM 718 C C . SER A 1 90 ? -9.751 16.821 -23.265 1.00 51.78 90 SER A C 1
ATOM 720 O O . SER A 1 90 ? -8.893 17.687 -22.968 1.00 51.78 90 SER A O 1
#